Protein AF-A0A1A8XVI1-F1 (afdb_monomer)

Solvent-accessible surface area (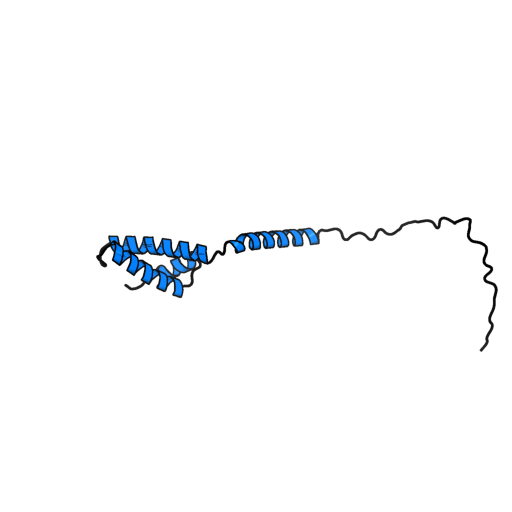backbone atoms only — not comparable to full-atom values): 7464 Å² total; per-residue (Å²): 131,83,79,60,89,62,48,56,60,53,17,55,74,46,76,41,54,55,74,57,39,53,53,46,46,56,51,17,50,50,55,21,37,73,72,57,74,45,86,86,44,74,66,27,53,55,43,20,54,55,44,32,57,51,51,44,51,52,51,35,53,66,68,53,46,80,69,54,54,63,50,54,52,50,50,54,49,52,55,51,46,56,62,52,56,76,66,53,76,70,82,69,75,74,74,80,79,71,81,67,83,75,78,67,96,78,72,78,88,75,77,92,78,80,90,83,89,83,90,132

Secondary structure (DSSP, 8-state):
-PPPTTHHHHHHHHT--HHHHHHHHHHHHHHHHHHHS-SSSHHHHHHHHHHHHHHHHHHHHHHS-TTHHHHHHHHHHHHHHHHHHTTS----------------TT--------------

Structure (mmCIF, N/CA/C/O backbone):
data_AF-A0A1A8XVI1-F1
#
_entry.id   AF-A0A1A8XVI1-F1
#
loop_
_atom_site.group_PDB
_atom_site.id
_atom_site.type_symbol
_atom_site.label_atom_id
_atom_site.label_alt_id
_atom_site.label_comp_id
_atom_site.label_asym_id
_atom_site.label_entity_id
_atom_site.label_seq_id
_atom_site.pdbx_PDB_ins_code
_atom_site.Cartn_x
_atom_site.Cartn_y
_atom_site.Cartn_z
_atom_site.occupancy
_atom_site.B_iso_or_equiv
_atom_site.auth_seq_id
_atom_site.auth_comp_id
_atom_site.auth_asym_id
_atom_site.auth_atom_id
_atom_site.pdbx_PDB_model_num
ATOM 1 N N . MET A 1 1 ? -16.695 -1.779 7.293 1.00 74.44 1 MET A N 1
ATOM 2 C CA . MET A 1 1 ? -16.577 -0.321 7.073 1.00 74.44 1 MET A CA 1
ATOM 3 C C . MET A 1 1 ? -16.538 -0.041 5.582 1.00 74.44 1 MET A C 1
ATOM 5 O O . MET A 1 1 ? -15.935 -0.831 4.864 1.00 74.44 1 MET A O 1
ATOM 9 N N . LYS A 1 2 ? -17.159 1.054 5.119 1.00 81.00 2 LYS A N 1
ATOM 10 C CA . LYS A 1 2 ? -16.968 1.522 3.736 1.00 81.00 2 LYS A CA 1
ATOM 11 C C . LYS A 1 2 ? -15.502 1.905 3.526 1.00 81.00 2 LYS A C 1
ATOM 13 O O . LYS A 1 2 ? -14.891 2.478 4.427 1.00 81.00 2 LYS A O 1
ATOM 18 N N . ALA A 1 3 ? -14.959 1.580 2.356 1.00 84.38 3 ALA A N 1
ATOM 19 C CA . ALA A 1 3 ? -13.631 2.032 1.974 1.00 84.38 3 ALA A CA 1
ATOM 20 C C . ALA A 1 3 ? -13.591 3.569 1.908 1.00 84.38 3 ALA A C 1
ATOM 22 O O . ALA A 1 3 ? -14.579 4.197 1.505 1.00 84.38 3 ALA A O 1
ATOM 23 N N . PRO A 1 4 ? -12.484 4.203 2.325 1.00 86.06 4 PRO A N 1
ATOM 24 C CA . PRO A 1 4 ? -12.365 5.645 2.248 1.00 86.06 4 PRO A CA 1
ATOM 25 C C . PRO A 1 4 ? -12.302 6.094 0.787 1.00 86.06 4 PRO A C 1
ATOM 27 O O . PRO A 1 4 ? -11.676 5.447 -0.045 1.00 86.06 4 PRO A O 1
ATOM 30 N N . LYS A 1 5 ? -12.870 7.265 0.481 1.00 89.44 5 LYS A N 1
ATOM 31 C CA . LYS A 1 5 ? -12.855 7.844 -0.877 1.00 89.44 5 LYS A CA 1
ATOM 32 C C . LYS A 1 5 ? -11.450 8.063 -1.456 1.00 89.44 5 LYS A C 1
ATOM 34 O O . LYS A 1 5 ? -11.310 8.183 -2.663 1.00 89.44 5 LYS A O 1
ATOM 39 N N . ILE A 1 6 ? -10.418 8.127 -0.612 1.00 89.75 6 ILE A N 1
ATOM 40 C CA . ILE A 1 6 ? -9.017 8.263 -1.040 1.00 89.75 6 ILE A CA 1
ATOM 41 C C . ILE A 1 6 ? -8.383 6.926 -1.463 1.00 89.75 6 ILE A C 1
ATOM 43 O O . ILE A 1 6 ? -7.286 6.917 -2.017 1.00 89.75 6 ILE A O 1
ATOM 47 N N . LEU A 1 7 ? -9.055 5.794 -1.223 1.00 91.44 7 LEU A N 1
ATOM 48 C CA . LEU A 1 7 ? -8.535 4.463 -1.532 1.00 91.44 7 LEU A CA 1
ATOM 49 C C . LEU A 1 7 ? -8.151 4.290 -3.014 1.00 91.44 7 LEU A C 1
ATOM 51 O O . LEU A 1 7 ? -7.036 3.827 -3.253 1.00 91.44 7 LEU A O 1
ATOM 55 N N . PRO A 1 8 ? -8.967 4.705 -4.006 1.00 89.88 8 PRO A N 1
ATOM 56 C CA . PRO A 1 8 ? -8.610 4.533 -5.416 1.00 89.88 8 PRO A CA 1
ATOM 57 C C . PRO A 1 8 ? -7.337 5.303 -5.788 1.00 89.88 8 PRO A C 1
ATOM 59 O O . PRO A 1 8 ? -6.479 4.802 -6.518 1.00 89.88 8 PRO A O 1
ATOM 62 N N . TRP A 1 9 ? -7.162 6.501 -5.220 1.00 90.69 9 TRP A N 1
ATOM 63 C CA . TRP A 1 9 ? -5.941 7.288 -5.389 1.00 90.69 9 TRP A CA 1
ATOM 64 C C . TRP A 1 9 ? -4.724 6.607 -4.745 1.00 90.69 9 TRP A C 1
ATOM 66 O O . TRP A 1 9 ? -3.655 6.559 -5.355 1.00 90.69 9 TRP A O 1
ATOM 76 N N . LEU A 1 10 ? -4.877 6.029 -3.546 1.00 88.44 10 LEU A N 1
ATOM 77 C CA . LEU A 1 10 ? -3.808 5.276 -2.876 1.00 88.44 10 LEU A CA 1
ATOM 78 C C . LEU A 1 10 ? -3.407 4.018 -3.658 1.00 88.44 10 LEU A C 1
ATOM 80 O O . LEU A 1 10 ? -2.213 3.775 -3.835 1.00 88.44 10 LEU A O 1
ATOM 84 N N . ALA A 1 11 ? -4.383 3.251 -4.147 1.00 89.31 11 ALA A N 1
ATOM 85 C CA . ALA A 1 11 ? -4.154 2.057 -4.960 1.00 89.31 11 ALA A CA 1
ATOM 86 C C . ALA A 1 11 ? -3.409 2.408 -6.257 1.00 89.31 11 ALA A C 1
ATOM 88 O O . ALA A 1 11 ? -2.355 1.837 -6.542 1.00 89.31 11 ALA A O 1
ATOM 89 N N . SER A 1 12 ? -3.877 3.443 -6.965 1.00 88.06 12 SER A N 1
ATOM 90 C CA . SER A 1 12 ? -3.237 3.938 -8.191 1.00 88.06 12 SER A CA 1
ATOM 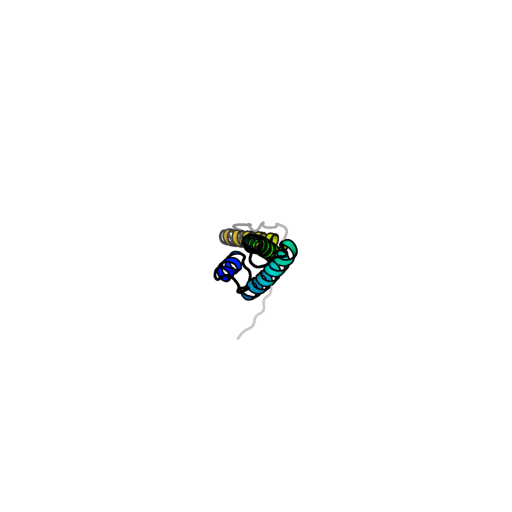91 C C . SER A 1 12 ? -1.794 4.382 -7.943 1.00 88.06 12 SER A C 1
ATOM 93 O O . SER A 1 12 ? -0.894 4.043 -8.709 1.00 88.06 12 SER A O 1
ATOM 95 N N . ARG A 1 13 ? -1.538 5.091 -6.835 1.00 85.94 13 ARG A N 1
ATOM 96 C CA . ARG A 1 13 ? -0.188 5.536 -6.455 1.00 85.94 13 ARG A CA 1
ATOM 97 C C . ARG A 1 13 ? 0.758 4.371 -6.146 1.00 85.94 13 ARG A C 1
ATOM 99 O O . ARG A 1 13 ? 1.961 4.495 -6.367 1.00 85.94 13 ARG A O 1
ATOM 106 N N . ALA A 1 14 ? 0.235 3.265 -5.625 1.00 86.00 14 ALA A N 1
ATOM 107 C CA . ALA A 1 14 ? 1.000 2.049 -5.360 1.00 86.00 14 ALA A CA 1
ATOM 108 C C . ALA A 1 14 ? 1.167 1.146 -6.598 1.00 86.00 14 ALA A C 1
ATOM 110 O O . ALA A 1 14 ? 1.926 0.181 -6.530 1.00 86.00 14 ALA A O 1
ATOM 111 N N . GLY A 1 15 ? 0.509 1.461 -7.720 1.00 87.19 15 GLY A N 1
ATOM 112 C CA . GLY A 1 15 ? 0.508 0.622 -8.922 1.00 87.19 15 GLY A CA 1
ATOM 113 C C . GLY A 1 15 ? -0.349 -0.639 -8.780 1.00 87.19 15 GLY A C 1
ATOM 114 O O . GLY A 1 15 ? -0.103 -1.626 -9.466 1.00 87.19 15 GLY A O 1
ATOM 115 N N . VAL A 1 16 ? -1.331 -0.618 -7.877 1.00 87.81 16 VAL A N 1
ATOM 116 C CA . VAL A 1 16 ? -2.236 -1.735 -7.581 1.00 87.81 16 VAL A CA 1
ATOM 117 C C . VAL A 1 16 ? -3.610 -1.431 -8.187 1.00 87.81 16 VAL A C 1
ATOM 119 O O . VAL A 1 16 ? -4.051 -0.281 -8.176 1.00 87.81 16 VAL A O 1
ATOM 122 N N . SER A 1 17 ? -4.300 -2.444 -8.723 1.00 89.75 17 SER A N 1
ATOM 123 C CA . SER A 1 17 ? -5.659 -2.258 -9.249 1.0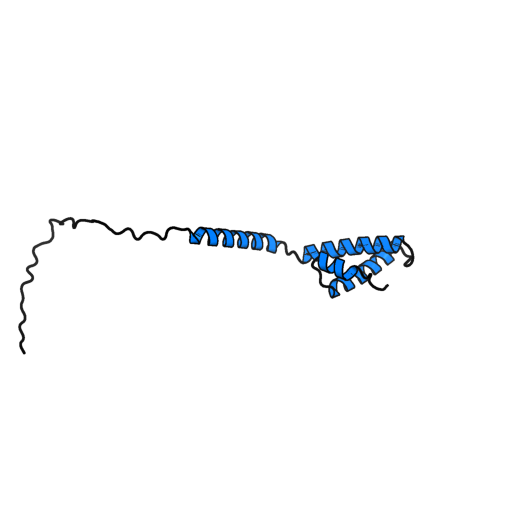0 89.75 17 SER A CA 1
ATOM 124 C C . SER A 1 17 ? -6.640 -1.860 -8.142 1.00 89.75 17 SER A C 1
ATOM 126 O O . SER A 1 17 ? -6.488 -2.254 -6.985 1.00 89.75 17 SER A O 1
ATOM 128 N N . GLU A 1 18 ? -7.685 -1.110 -8.494 1.00 88.62 18 GLU A N 1
ATOM 129 C CA . GLU A 1 18 ? -8.709 -0.672 -7.537 1.00 88.62 18 GLU A CA 1
ATOM 130 C C . GLU A 1 18 ? -9.378 -1.859 -6.825 1.00 88.62 18 GLU A C 1
ATOM 132 O O . GLU A 1 18 ? -9.445 -1.878 -5.596 1.00 88.62 18 GLU A O 1
ATOM 137 N N . SER A 1 19 ? -9.740 -2.909 -7.573 1.00 90.62 19 SER A N 1
ATOM 138 C CA . SER A 1 19 ? -10.319 -4.138 -7.014 1.00 90.62 19 SER A CA 1
ATOM 139 C C . SER A 1 19 ? -9.401 -4.819 -5.996 1.00 90.62 19 SER A C 1
ATOM 141 O O . SER A 1 19 ? -9.858 -5.315 -4.968 1.00 90.62 19 SER A O 1
ATOM 143 N N . ARG A 1 20 ? -8.086 -4.817 -6.240 1.00 91.44 20 ARG A N 1
ATOM 144 C CA . ARG A 1 20 ? -7.106 -5.372 -5.305 1.00 91.44 20 ARG A CA 1
ATOM 145 C C . ARG A 1 20 ? -6.929 -4.467 -4.087 1.00 91.44 20 ARG A C 1
ATOM 147 O O . ARG A 1 20 ? -6.812 -4.973 -2.974 1.00 91.44 20 ARG A O 1
ATOM 154 N N . GLY A 1 21 ? -6.979 -3.150 -4.278 1.00 91.88 21 GLY A N 1
ATOM 155 C CA . GLY A 1 21 ? -6.986 -2.169 -3.195 1.00 91.88 21 GLY A CA 1
ATOM 156 C C . GLY A 1 21 ? -8.145 -2.373 -2.215 1.00 91.88 21 GLY A C 1
ATOM 157 O O . GLY A 1 21 ? -7.936 -2.293 -1.006 1.00 91.88 21 GLY A O 1
ATOM 158 N N . GLU A 1 22 ? -9.344 -2.697 -2.706 1.00 92.44 22 GLU A N 1
ATOM 159 C CA . GLU A 1 22 ? -10.506 -3.003 -1.854 1.00 92.44 22 GLU A CA 1
ATOM 160 C C . GLU A 1 22 ? -10.316 -4.277 -1.020 1.00 92.44 22 GLU A C 1
ATOM 162 O O . GLU A 1 22 ? -10.674 -4.313 0.160 1.00 92.44 22 GLU A O 1
ATOM 167 N N . VAL A 1 23 ? -9.699 -5.311 -1.597 1.00 93.69 23 VAL A N 1
ATOM 168 C CA . VAL A 1 23 ? -9.363 -6.543 -0.866 1.00 93.69 23 VAL A CA 1
ATOM 169 C C . VAL A 1 23 ? -8.357 -6.248 0.249 1.00 93.69 23 VAL A C 1
ATOM 171 O O . VAL A 1 23 ? -8.569 -6.648 1.395 1.00 93.69 23 VAL A O 1
ATOM 174 N N . LEU A 1 24 ? -7.302 -5.486 -0.056 1.00 93.88 24 LEU A N 1
ATOM 175 C CA . LEU A 1 24 ? -6.298 -5.077 0.932 1.00 93.88 24 LEU A CA 1
ATOM 176 C C . LEU A 1 24 ? -6.894 -4.174 2.020 1.00 93.88 24 LEU A C 1
ATOM 178 O O . LEU A 1 24 ? -6.467 -4.229 3.173 1.00 93.88 24 LEU A O 1
ATOM 182 N N . TRP A 1 25 ? -7.906 -3.370 1.686 1.00 93.69 25 TRP A N 1
ATOM 183 C CA . TRP A 1 25 ? -8.661 -2.590 2.662 1.00 93.69 25 TRP A CA 1
ATOM 184 C C . TRP A 1 25 ? -9.406 -3.479 3.657 1.00 93.69 25 TRP A C 1
ATOM 186 O O . TRP A 1 25 ? -9.294 -3.276 4.868 1.00 93.69 25 TRP A O 1
ATOM 196 N N . ALA A 1 26 ? -10.132 -4.486 3.168 1.00 93.19 26 ALA A N 1
ATOM 197 C CA . ALA A 1 26 ? -10.830 -5.432 4.032 1.00 93.19 26 ALA A CA 1
ATOM 198 C C . ALA A 1 26 ? -9.852 -6.173 4.961 1.00 93.19 26 ALA A C 1
ATOM 200 O O . ALA A 1 26 ? -10.114 -6.305 6.159 1.00 93.19 26 ALA A O 1
ATOM 201 N N . GLU A 1 27 ? -8.698 -6.584 4.435 1.00 94.50 27 GLU A N 1
ATOM 202 C CA . GLU A 1 27 ? -7.638 -7.234 5.207 1.00 94.50 27 GLU A CA 1
ATOM 203 C C . GLU A 1 27 ? -7.035 -6.301 6.269 1.00 94.50 27 GLU A C 1
ATOM 205 O O . GLU A 1 27 ? -6.872 -6.695 7.428 1.00 94.50 27 GLU A O 1
ATOM 210 N N . ALA A 1 28 ? -6.764 -5.041 5.918 1.00 94.06 28 ALA A N 1
ATOM 211 C CA . ALA A 1 28 ? -6.283 -4.038 6.862 1.00 94.06 28 ALA A CA 1
ATOM 212 C C . ALA A 1 28 ? -7.284 -3.812 8.005 1.00 94.06 28 ALA A C 1
ATOM 214 O O . ALA A 1 28 ? -6.886 -3.790 9.171 1.00 94.06 28 ALA A O 1
ATOM 215 N N . CYS A 1 29 ? -8.581 -3.716 7.692 1.00 91.62 29 CYS A N 1
ATOM 216 C CA . CYS A 1 29 ? -9.643 -3.586 8.688 1.00 91.62 29 CYS A CA 1
ATOM 217 C C . CYS A 1 29 ? -9.720 -4.791 9.634 1.00 91.62 29 CYS A C 1
ATOM 219 O O . CYS A 1 29 ? -9.982 -4.606 10.826 1.00 91.62 29 CYS A O 1
ATOM 221 N N . GLN A 1 30 ? -9.521 -6.011 9.124 1.00 92.12 30 GLN A N 1
ATOM 222 C CA . GLN A 1 30 ? -9.502 -7.225 9.942 1.00 92.12 30 GLN A CA 1
ATOM 223 C C . GLN A 1 30 ? -8.286 -7.252 10.868 1.00 92.12 30 GLN A C 1
ATOM 225 O O . GLN A 1 30 ? -8.449 -7.431 12.072 1.00 92.12 30 GLN A O 1
ATOM 230 N N . ARG A 1 31 ? -7.086 -6.987 10.341 1.00 93.62 31 ARG A N 1
ATOM 231 C CA . ARG A 1 31 ? -5.850 -6.948 11.139 1.00 93.62 31 ARG A CA 1
ATOM 232 C C . ARG A 1 31 ? -5.892 -5.866 12.213 1.00 93.62 31 ARG A C 1
ATOM 234 O O . ARG A 1 31 ? -5.522 -6.123 13.353 1.00 93.62 31 ARG A O 1
ATOM 241 N N . ALA A 1 32 ? -6.383 -4.675 11.876 1.00 91.56 32 ALA A N 1
ATOM 242 C CA . ALA A 1 32 ? -6.576 -3.610 12.853 1.00 91.56 32 ALA A CA 1
ATOM 243 C C . ALA A 1 32 ? -7.576 -4.019 13.943 1.00 91.56 32 ALA A C 1
ATOM 245 O O . ALA A 1 32 ? -7.348 -3.733 15.113 1.00 91.56 32 ALA A O 1
ATOM 246 N N . ALA A 1 33 ? -8.646 -4.739 13.586 1.00 90.50 33 ALA A N 1
ATOM 247 C CA . ALA A 1 33 ? -9.633 -5.199 14.560 1.00 90.50 33 ALA A CA 1
ATOM 248 C C . ALA A 1 33 ? -9.034 -6.234 15.521 1.00 90.50 33 ALA A C 1
ATOM 250 O O . ALA A 1 33 ? -9.324 -6.188 16.711 1.00 90.50 33 ALA A O 1
ATOM 251 N N . SER A 1 34 ? -8.161 -7.117 15.029 1.00 89.44 34 SER A N 1
ATOM 252 C CA . SER A 1 34 ? -7.425 -8.067 15.870 1.00 89.44 34 SER A CA 1
ATOM 253 C C . SER A 1 34 ? -6.450 -7.389 16.836 1.00 89.44 34 SER A C 1
ATOM 255 O O . SER A 1 34 ? -6.192 -7.933 17.902 1.00 89.44 34 SER A O 1
ATOM 257 N N . ILE A 1 35 ? -5.907 -6.219 16.479 1.00 87.75 35 ILE A N 1
ATOM 258 C CA . ILE A 1 35 ? -4.953 -5.477 17.317 1.00 87.75 35 ILE A CA 1
ATOM 259 C C . ILE A 1 35 ? -5.676 -4.599 18.343 1.00 87.75 35 ILE A C 1
ATOM 261 O O . ILE A 1 35 ? -5.284 -4.560 19.503 1.00 87.75 35 ILE A O 1
ATOM 265 N N . THR A 1 36 ? -6.700 -3.858 17.917 1.00 85.75 36 THR A N 1
ATOM 266 C CA . THR A 1 36 ? -7.370 -2.865 18.767 1.00 85.75 36 THR A CA 1
ATOM 267 C C . THR A 1 36 ? -8.496 -3.467 19.609 1.00 85.75 36 THR A C 1
ATOM 269 O O . THR A 1 36 ? -8.823 -2.909 20.648 1.00 85.75 36 THR A O 1
ATOM 272 N N . GLY A 1 37 ? -9.126 -4.566 19.178 1.00 78.50 37 GLY A N 1
ATOM 273 C CA . GLY A 1 37 ? -10.307 -5.151 19.836 1.00 78.50 37 GLY A CA 1
ATOM 274 C C . GLY A 1 37 ? -11.594 -4.321 19.692 1.00 78.50 37 GLY A C 1
ATOM 275 O O . GLY A 1 37 ? -12.689 -4.874 19.722 1.00 78.50 37 GLY A O 1
ATOM 276 N N . GLU A 1 38 ? -11.470 -3.017 19.447 1.00 77.38 38 GLU A N 1
ATOM 277 C CA . GLU A 1 38 ? -12.563 -2.056 19.303 1.00 77.38 38 GLU A CA 1
ATOM 278 C C . GLU A 1 38 ? -12.524 -1.394 17.913 1.00 77.38 38 GLU A C 1
ATOM 280 O O . GLU A 1 38 ? -11.454 -1.057 17.403 1.00 77.38 38 GLU A O 1
ATOM 285 N N . ARG A 1 39 ? -13.684 -1.255 17.252 1.00 72.25 39 ARG A N 1
ATOM 286 C CA . ARG A 1 39 ? -13.783 -0.856 15.828 1.00 72.25 39 ARG A CA 1
ATOM 287 C C . ARG A 1 39 ? -14.167 0.607 15.580 1.00 72.25 39 ARG A C 1
ATOM 289 O O . ARG A 1 39 ? -14.093 1.040 14.434 1.00 72.25 39 ARG A O 1
ATOM 296 N N . ASP A 1 40 ? -14.536 1.359 16.614 1.00 75.50 40 ASP A N 1
ATOM 297 C CA . ASP A 1 40 ? -15.044 2.740 16.487 1.00 75.50 40 ASP A CA 1
ATOM 298 C C . ASP A 1 40 ? -14.101 3.813 17.055 1.00 75.50 40 ASP A C 1
ATOM 300 O O . ASP A 1 40 ? -14.428 4.997 17.116 1.00 75.50 40 ASP A O 1
ATOM 304 N N . THR A 1 41 ? -12.886 3.424 17.434 1.00 83.56 41 THR A N 1
ATOM 305 C CA . THR A 1 41 ? -11.923 4.330 18.068 1.00 83.56 41 THR A CA 1
ATOM 306 C C . THR A 1 41 ? -11.009 4.974 17.019 1.00 83.56 41 THR A C 1
ATOM 308 O O . THR A 1 41 ? -10.608 4.344 16.039 1.00 83.56 41 THR A O 1
ATOM 311 N N . SER A 1 42 ? -10.588 6.224 1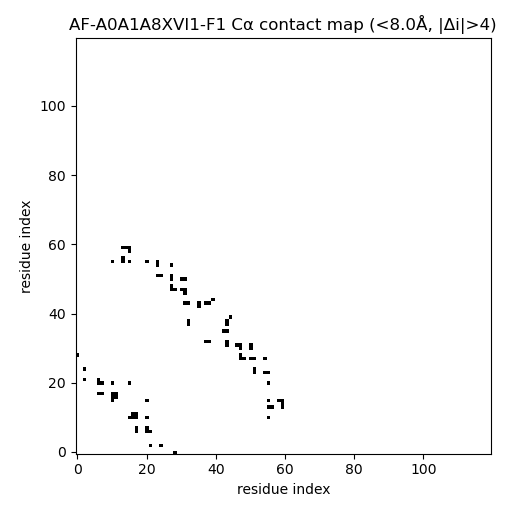7.233 1.00 85.75 42 SER A N 1
ATOM 312 C CA . SER A 1 42 ? -9.601 6.901 16.367 1.00 85.75 42 SER A CA 1
ATOM 313 C C . SER A 1 42 ? -8.302 6.093 16.206 1.00 85.75 42 SER A C 1
ATOM 315 O O . SER A 1 42 ? -7.685 6.087 15.138 1.00 85.75 42 SER A O 1
ATOM 317 N N . PHE A 1 43 ? -7.929 5.340 17.243 1.00 87.00 43 PHE A N 1
ATOM 318 C CA . PHE A 1 43 ? -6.796 4.419 17.239 1.00 87.00 43 PHE A CA 1
ATOM 319 C C . PHE A 1 43 ? -6.957 3.263 16.238 1.00 87.00 43 PHE A C 1
ATOM 321 O O . PHE A 1 43 ? -5.996 2.906 15.549 1.00 87.00 43 PHE A O 1
ATOM 328 N N . TYR A 1 44 ? -8.170 2.718 16.099 1.00 90.00 44 TYR A N 1
ATOM 329 C CA . TYR A 1 44 ? -8.483 1.695 15.099 1.00 90.00 44 TYR A CA 1
ATOM 330 C C . TYR A 1 44 ? -8.298 2.245 13.683 1.00 90.00 44 TYR A C 1
ATOM 332 O O . TYR A 1 44 ? -7.686 1.595 12.829 1.00 90.00 44 TYR A O 1
ATOM 340 N N . TRP A 1 45 ? -8.762 3.474 13.440 1.00 88.38 45 TRP A N 1
ATOM 341 C CA . TRP A 1 45 ? -8.609 4.131 12.144 1.00 88.38 45 TRP A CA 1
ATOM 342 C C . TRP A 1 45 ? -7.136 4.355 11.781 1.00 88.38 45 TRP A C 1
ATOM 344 O O . TRP A 1 45 ? -6.701 3.968 10.693 1.00 88.38 45 TRP A O 1
ATOM 354 N N . GLY A 1 46 ? -6.345 4.900 12.712 1.00 90.50 46 GLY A N 1
ATOM 355 C CA . GLY A 1 46 ? -4.907 5.099 12.513 1.00 90.50 46 GLY A CA 1
ATOM 356 C C . GLY A 1 46 ? -4.159 3.783 12.269 1.00 90.50 46 GLY A C 1
ATOM 357 O O . GLY A 1 46 ? -3.320 3.698 11.369 1.00 90.50 46 GLY A O 1
ATOM 358 N N . SER A 1 47 ? -4.514 2.728 13.007 1.00 92.56 47 SER A N 1
ATOM 359 C CA . SER A 1 47 ? -3.936 1.390 12.831 1.00 92.56 47 SER A CA 1
ATOM 360 C C . SER A 1 47 ? -4.287 0.793 11.467 1.00 92.56 47 SER A C 1
ATOM 362 O O . SER A 1 47 ? -3.406 0.302 10.762 1.00 92.56 47 SER A O 1
ATOM 364 N N . THR A 1 48 ? -5.549 0.911 11.047 1.00 93.25 48 THR A N 1
ATOM 365 C CA . THR A 1 48 ? -6.025 0.448 9.735 1.00 93.25 48 THR A CA 1
ATOM 366 C C . THR A 1 48 ? -5.272 1.136 8.598 1.00 93.25 48 THR A C 1
ATOM 368 O O . THR A 1 48 ? -4.771 0.463 7.698 1.00 93.25 48 THR A O 1
ATOM 371 N N . GLN A 1 49 ? -5.121 2.465 8.651 1.00 91.12 49 GLN A N 1
ATOM 372 C CA . GLN A 1 49 ? -4.374 3.216 7.638 1.00 91.12 49 GLN A CA 1
ATOM 373 C C . GLN A 1 49 ? -2.906 2.783 7.563 1.00 91.12 49 GLN A C 1
ATOM 375 O O . GLN A 1 49 ? -2.369 2.598 6.470 1.00 91.12 49 GLN A O 1
ATOM 380 N N . ARG A 1 50 ? -2.257 2.576 8.713 1.00 93.00 50 ARG A N 1
ATOM 381 C CA . ARG A 1 50 ? -0.853 2.151 8.763 1.00 93.00 50 ARG A CA 1
ATOM 382 C C . ARG A 1 50 ? -0.658 0.748 8.187 1.00 93.00 50 ARG A C 1
ATOM 384 O O . ARG A 1 50 ? 0.285 0.525 7.431 1.00 93.00 50 ARG A O 1
ATOM 391 N N . ILE A 1 51 ?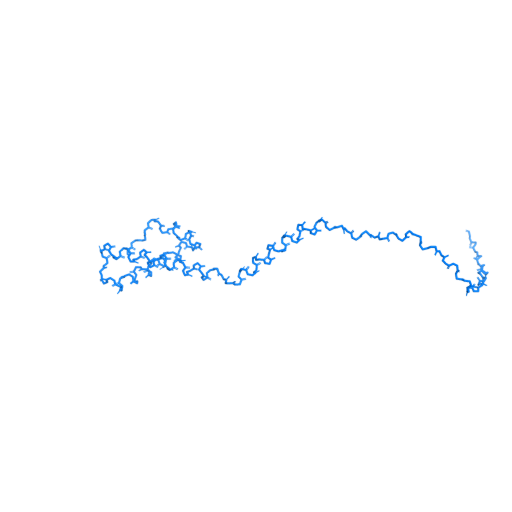 -1.567 -0.176 8.494 1.00 94.31 51 ILE A N 1
ATOM 392 C CA . ILE A 1 51 ? -1.549 -1.539 7.946 1.00 94.31 51 ILE A CA 1
ATOM 393 C C . ILE A 1 51 ? -1.807 -1.521 6.437 1.00 94.31 51 ILE A C 1
ATOM 395 O O . ILE A 1 51 ? -1.109 -2.217 5.703 1.00 94.31 51 ILE A O 1
ATOM 399 N N . LEU A 1 52 ? -2.747 -0.698 5.963 1.00 94.12 52 LEU A N 1
ATOM 400 C CA . LEU A 1 52 ? -3.047 -0.558 4.537 1.00 94.12 52 LEU A CA 1
ATOM 401 C C . LEU A 1 52 ? -1.824 -0.094 3.736 1.00 94.12 52 LEU A C 1
ATOM 403 O O . LEU A 1 52 ? -1.509 -0.683 2.706 1.00 94.12 52 LEU A O 1
ATOM 407 N N . VAL A 1 53 ? -1.124 0.948 4.199 1.00 91.81 53 VAL A N 1
ATOM 408 C CA . VAL A 1 53 ? 0.080 1.452 3.516 1.00 91.81 53 VAL A CA 1
ATOM 409 C C . VAL A 1 53 ? 1.164 0.375 3.456 1.00 91.81 53 VAL A C 1
ATOM 411 O O . VAL A 1 53 ? 1.814 0.223 2.424 1.00 91.81 53 VAL A O 1
ATOM 414 N N . ASN A 1 54 ? 1.324 -0.407 4.527 1.00 93.81 54 ASN A N 1
ATOM 415 C CA . ASN A 1 54 ? 2.285 -1.505 4.554 1.00 93.81 54 ASN A CA 1
ATOM 416 C C . ASN A 1 54 ? 1.912 -2.630 3.573 1.00 93.81 54 ASN A C 1
ATOM 418 O O . ASN A 1 54 ? 2.769 -3.125 2.850 1.00 93.81 54 ASN A O 1
ATOM 422 N N . LEU A 1 55 ? 0.628 -2.995 3.504 1.00 94.19 55 LEU A N 1
ATOM 423 C CA . LEU A 1 55 ? 0.112 -3.982 2.551 1.00 94.19 55 LEU A CA 1
ATOM 424 C C . LEU A 1 55 ? 0.300 -3.540 1.094 1.00 94.19 55 LEU A C 1
ATOM 426 O O . LEU A 1 55 ? 0.744 -4.327 0.266 1.00 94.19 55 LEU A O 1
ATOM 430 N N . LEU A 1 56 ? 0.017 -2.273 0.782 1.00 92.25 56 LEU A N 1
ATOM 431 C CA . LEU A 1 56 ? 0.240 -1.716 -0.555 1.00 92.25 56 LEU A CA 1
ATOM 432 C C . LEU A 1 56 ? 1.727 -1.699 -0.932 1.00 92.25 56 LEU A C 1
ATOM 434 O O . LEU A 1 56 ? 2.069 -1.926 -2.091 1.00 92.25 56 LEU A O 1
ATOM 438 N N . ALA A 1 57 ? 2.615 -1.438 0.031 1.00 88.75 57 ALA A N 1
ATOM 439 C CA . ALA A 1 57 ? 4.053 -1.509 -0.195 1.00 88.75 57 ALA A CA 1
ATOM 440 C C . ALA A 1 57 ? 4.510 -2.947 -0.490 1.00 88.75 57 ALA A C 1
ATOM 442 O O . ALA A 1 57 ? 5.257 -3.148 -1.445 1.00 88.75 57 ALA A O 1
ATOM 443 N N . ASP A 1 58 ? 4.036 -3.937 0.272 1.00 90.31 58 ASP A N 1
ATOM 444 C CA . ASP A 1 58 ? 4.335 -5.357 0.031 1.00 90.31 58 ASP A CA 1
ATOM 445 C C . ASP A 1 58 ? 3.837 -5.808 -1.350 1.00 90.31 58 ASP A C 1
ATOM 447 O O . ASP A 1 58 ? 4.583 -6.404 -2.125 1.00 90.31 58 ASP A O 1
ATOM 451 N N . GLU A 1 59 ? 2.608 -5.436 -1.715 1.00 88.06 59 GLU A N 1
ATOM 452 C CA . GLU A 1 59 ? 2.024 -5.771 -3.017 1.00 88.06 59 GLU A CA 1
ATOM 453 C C . GLU A 1 59 ? 2.813 -5.139 -4.177 1.00 88.06 59 GLU A C 1
ATOM 455 O O . GLU A 1 59 ? 3.048 -5.774 -5.212 1.00 88.06 59 GLU A O 1
ATOM 460 N N . ARG A 1 60 ? 3.300 -3.906 -3.994 1.00 82.19 60 ARG A N 1
ATOM 461 C CA . ARG A 1 60 ? 4.183 -3.248 -4.963 1.00 82.19 60 ARG A CA 1
ATOM 462 C C . ARG A 1 60 ? 5.490 -4.017 -5.140 1.00 82.19 60 ARG A C 1
ATOM 464 O O . ARG A 1 60 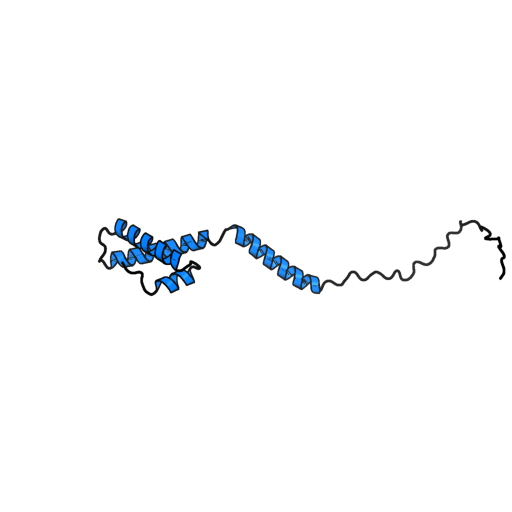? 5.945 -4.170 -6.272 1.00 82.19 60 ARG A O 1
ATOM 471 N N . TRP A 1 61 ? 6.087 -4.514 -4.057 1.00 80.69 61 TRP A N 1
ATOM 472 C CA . TRP A 1 61 ? 7.300 -5.332 -4.135 1.00 80.69 61 TRP A CA 1
ATOM 473 C C . TRP A 1 61 ? 7.059 -6.676 -4.820 1.00 80.69 61 TRP A C 1
ATOM 475 O O . TRP A 1 61 ? 7.896 -7.103 -5.608 1.00 80.69 61 TRP A O 1
ATOM 485 N N . ARG A 1 62 ? 5.902 -7.310 -4.601 1.00 79.75 62 ARG A N 1
ATOM 486 C CA . ARG A 1 62 ? 5.520 -8.542 -5.316 1.00 79.75 62 ARG A CA 1
ATOM 487 C C . ARG A 1 62 ? 5.347 -8.315 -6.815 1.00 79.75 62 ARG A C 1
ATOM 489 O O . ARG A 1 62 ? 5.727 -9.164 -7.614 1.00 79.75 62 ARG A O 1
ATOM 496 N N . THR A 1 63 ? 4.784 -7.168 -7.187 1.00 73.38 63 THR A N 1
ATOM 497 C CA . THR A 1 63 ? 4.538 -6.806 -8.591 1.00 73.38 63 THR A CA 1
ATOM 498 C C . THR A 1 63 ? 5.833 -6.400 -9.302 1.00 73.38 63 THR A C 1
ATOM 500 O O . THR A 1 63 ? 6.053 -6.768 -10.456 1.00 73.38 63 THR A O 1
ATOM 503 N N . CYS A 1 64 ? 6.734 -5.694 -8.611 1.00 66.50 64 CYS A N 1
ATOM 504 C CA . CYS A 1 64 ? 8.099 -5.446 -9.073 1.00 66.50 64 CYS A CA 1
ATOM 505 C C . CYS A 1 64 ? 8.940 -6.721 -8.945 1.00 66.50 64 CYS A C 1
ATOM 507 O O . CYS A 1 64 ? 9.761 -6.860 -8.040 1.00 66.50 64 CYS A O 1
ATOM 509 N N . HIS A 1 65 ? 8.750 -7.654 -9.878 1.00 67.44 65 HIS A N 1
ATOM 510 C CA . HIS A 1 65 ? 9.539 -8.876 -9.935 1.00 67.44 65 HIS A CA 1
ATOM 511 C C . HIS A 1 65 ? 11.044 -8.525 -9.948 1.00 67.44 65 HIS A C 1
ATOM 513 O O . HIS A 1 65 ? 11.468 -7.751 -10.809 1.00 67.44 65 HIS A O 1
ATOM 519 N N . PRO A 1 66 ? 11.884 -9.076 -9.052 1.00 65.19 66 PRO A N 1
ATOM 520 C CA . PRO A 1 66 ? 13.303 -8.707 -8.941 1.00 65.19 66 PRO A CA 1
ATOM 521 C C . PRO A 1 66 ? 14.093 -8.871 -10.248 1.00 65.19 66 PRO A C 1
ATOM 523 O O . PRO A 1 66 ? 15.048 -8.143 -10.508 1.00 65.19 66 PRO A O 1
ATOM 526 N N . LEU A 1 67 ? 13.658 -9.794 -11.113 1.00 66.06 67 LEU A N 1
ATOM 527 C CA . LEU A 1 67 ? 14.257 -10.037 -12.430 1.00 66.06 67 LEU A CA 1
ATOM 528 C C . LEU A 1 67 ? 13.853 -8.999 -13.493 1.00 66.06 67 LEU A C 1
ATOM 530 O O . LEU A 1 67 ? 14.483 -8.935 -14.548 1.00 66.06 67 LEU A O 1
ATOM 534 N N . ALA A 1 68 ? 12.852 -8.156 -13.225 1.00 71.50 68 ALA A N 1
ATOM 535 C CA . ALA A 1 68 ? 12.499 -7.052 -14.112 1.00 71.50 68 ALA A CA 1
ATOM 536 C C . ALA A 1 68 ? 13.615 -5.999 -14.158 1.00 71.50 68 ALA A C 1
ATOM 538 O O . ALA A 1 68 ? 13.818 -5.374 -15.192 1.00 71.50 68 ALA A O 1
ATOM 539 N N . TRP A 1 69 ? 14.384 -5.829 -13.077 1.00 73.62 69 TRP A N 1
ATOM 540 C CA . TRP A 1 69 ? 15.457 -4.836 -13.020 1.00 73.62 69 TRP A CA 1
ATOM 541 C C . TRP A 1 69 ? 16.644 -5.167 -13.947 1.00 73.62 69 TRP A C 1
ATOM 543 O O . TRP A 1 69 ? 16.998 -4.309 -14.760 1.00 73.62 69 TRP A O 1
ATOM 553 N N . PRO A 1 70 ? 17.222 -6.391 -13.930 1.00 80.69 70 PRO A N 1
ATOM 554 C CA . PRO A 1 70 ? 18.193 -6.811 -14.943 1.00 80.69 70 PRO A CA 1
ATOM 555 C C . PRO A 1 70 ? 17.675 -6.654 -16.376 1.00 80.69 70 PRO A C 1
ATOM 557 O O . PRO A 1 70 ? 18.403 -6.170 -17.240 1.00 80.69 70 PRO A O 1
ATOM 560 N N . TRP A 1 71 ? 16.409 -7.004 -16.627 1.00 82.06 71 TRP A N 1
ATOM 561 C CA . TRP A 1 71 ? 15.802 -6.889 -17.953 1.00 82.06 71 TRP A CA 1
ATOM 562 C C . TRP A 1 71 ? 15.649 -5.431 -18.414 1.00 82.06 71 TRP A C 1
ATOM 564 O O . TRP A 1 71 ? 16.026 -5.097 -19.534 1.00 82.06 71 TRP A O 1
ATOM 574 N N . LEU A 1 72 ? 15.182 -4.534 -17.542 1.00 79.38 72 LEU A N 1
ATOM 575 C CA . LEU A 1 72 ? 15.065 -3.097 -17.823 1.00 79.38 72 LEU A CA 1
ATOM 576 C C . LEU A 1 72 ? 16.435 -2.439 -18.068 1.00 79.38 72 LEU A C 1
ATOM 578 O O . LEU A 1 72 ? 16.563 -1.571 -18.935 1.00 79.38 72 LEU A O 1
ATOM 582 N N . LEU A 1 73 ? 17.477 -2.860 -17.341 1.00 83.06 73 LEU A N 1
ATOM 583 C CA . LEU A 1 73 ? 18.854 -2.426 -17.602 1.00 83.06 73 LEU A CA 1
ATOM 584 C C . LEU A 1 73 ? 19.349 -2.917 -18.968 1.00 83.06 73 LEU A C 1
ATOM 586 O O . LEU A 1 73 ? 19.920 -2.131 -19.727 1.00 83.06 73 LEU A O 1
ATOM 590 N N . MET A 1 74 ? 19.083 -4.182 -19.305 1.00 87.44 74 MET A N 1
ATOM 591 C CA . MET A 1 74 ? 19.419 -4.772 -20.604 1.00 87.44 74 MET A CA 1
ATOM 592 C C . MET A 1 74 ? 18.739 -4.010 -21.754 1.00 87.44 74 MET A C 1
ATOM 594 O O . MET A 1 74 ? 19.394 -3.655 -22.733 1.00 87.44 74 MET A O 1
ATOM 598 N N . GLN A 1 75 ? 17.448 -3.687 -21.612 1.00 84.81 75 GLN A N 1
ATOM 599 C CA . GLN A 1 75 ? 16.679 -2.912 -22.592 1.00 84.81 75 GLN A CA 1
ATOM 600 C C . GLN A 1 75 ? 17.274 -1.516 -22.817 1.00 84.81 75 GLN A C 1
ATOM 602 O O . GLN A 1 75 ? 17.510 -1.128 -23.961 1.00 84.81 75 GLN A O 1
ATOM 607 N N . ARG A 1 76 ? 17.613 -0.785 -21.745 1.00 82.62 76 ARG A N 1
ATOM 608 C CA . ARG A 1 76 ? 18.288 0.524 -21.862 1.00 82.62 76 ARG A CA 1
ATOM 609 C C . ARG A 1 76 ? 19.649 0.418 -22.545 1.00 82.62 76 ARG A C 1
ATOM 611 O O . ARG A 1 76 ? 20.009 1.304 -23.322 1.00 82.62 76 ARG A O 1
ATOM 618 N N . GLY A 1 77 ? 20.396 -0.652 -22.273 1.00 86.50 77 GLY A N 1
ATOM 619 C CA . GLY A 1 77 ? 21.651 -0.956 -22.958 1.00 86.50 77 GLY A CA 1
ATOM 620 C C . GLY A 1 77 ? 21.450 -1.161 -24.460 1.00 86.50 77 GLY A C 1
ATOM 621 O O . GLY A 1 77 ? 22.158 -0.555 -25.262 1.00 86.50 77 GLY A O 1
ATOM 622 N N . LEU A 1 78 ? 20.435 -1.934 -24.852 1.00 85.81 78 LEU A N 1
ATOM 623 C CA . LEU A 1 78 ? 20.100 -2.198 -26.254 1.00 85.81 78 LEU A CA 1
ATOM 624 C C . LEU A 1 78 ? 19.623 -0.935 -26.997 1.00 85.81 78 LEU A C 1
ATOM 626 O O . LEU A 1 78 ? 19.994 -0.702 -28.147 1.00 85.81 78 LEU A O 1
ATOM 630 N N . GLU A 1 79 ? 18.850 -0.067 -26.345 1.00 83.00 79 GLU A N 1
ATOM 631 C CA . GLU A 1 79 ? 18.432 1.231 -26.895 1.00 83.00 79 GLU A CA 1
ATOM 632 C C . GLU A 1 79 ? 19.596 2.223 -27.049 1.00 83.00 79 GLU A C 1
ATOM 634 O O . GLU A 1 79 ? 19.635 3.025 -27.988 1.00 83.00 79 GLU A O 1
ATOM 639 N N . ALA A 1 80 ? 20.551 2.210 -26.118 1.00 81.12 80 ALA A N 1
ATOM 640 C CA . ALA A 1 80 ? 21.773 3.000 -26.229 1.00 81.12 80 ALA A CA 1
ATOM 641 C C . ALA A 1 80 ? 22.666 2.468 -27.359 1.00 81.12 80 ALA A C 1
ATOM 643 O O . ALA A 1 80 ? 23.132 3.242 -28.197 1.00 81.12 80 ALA A O 1
ATOM 644 N N . PHE A 1 81 ? 22.831 1.147 -27.431 1.00 79.94 81 PHE A N 1
ATOM 645 C CA . PHE A 1 81 ? 23.595 0.480 -28.475 1.00 79.94 81 PHE A CA 1
ATOM 646 C C . PHE A 1 81 ? 22.990 0.713 -29.860 1.00 79.94 81 PHE A C 1
ATOM 648 O O . PHE A 1 81 ? 23.713 1.086 -30.773 1.00 79.94 81 PHE A O 1
ATOM 655 N N . SER A 1 82 ? 21.669 0.600 -30.029 1.00 79.88 82 SER A N 1
ATOM 656 C CA . SER A 1 82 ? 21.014 0.842 -31.323 1.00 79.88 82 SER A CA 1
ATOM 657 C C . SER A 1 82 ? 21.140 2.296 -31.798 1.00 79.88 82 SER A C 1
ATOM 659 O O . SER A 1 82 ? 21.300 2.548 -32.994 1.00 79.88 82 SER A O 1
ATOM 661 N N . ARG A 1 83 ? 21.133 3.271 -30.875 1.00 77.44 83 ARG A N 1
ATOM 662 C CA . ARG A 1 83 ? 21.453 4.674 -31.188 1.00 77.44 83 ARG A CA 1
ATOM 663 C C . ARG A 1 83 ? 22.906 4.849 -31.625 1.00 77.44 83 ARG A C 1
ATOM 665 O O . ARG A 1 83 ? 23.150 5.583 -32.578 1.00 77.44 83 ARG A O 1
ATOM 672 N N . GLY A 1 84 ? 23.845 4.174 -30.965 1.00 79.44 84 GLY A N 1
ATOM 673 C CA . GLY A 1 84 ? 25.265 4.193 -31.327 1.00 79.44 84 GLY A CA 1
ATOM 674 C C . GLY A 1 84 ? 25.562 3.477 -32.648 1.00 79.44 84 GLY A C 1
ATOM 675 O O . GLY A 1 84 ? 26.324 3.985 -33.465 1.00 79.44 84 GLY A O 1
ATOM 676 N N . ALA A 1 85 ? 24.899 2.350 -32.905 1.00 76.50 85 ALA A N 1
ATOM 677 C CA . ALA A 1 85 ? 25.077 1.526 -34.097 1.00 76.50 85 ALA A CA 1
ATOM 678 C C . ALA A 1 85 ? 24.642 2.243 -35.384 1.00 76.50 85 ALA A C 1
ATOM 680 O O . ALA A 1 85 ? 25.253 2.041 -36.427 1.00 76.50 85 ALA A O 1
ATOM 681 N N . ARG A 1 86 ? 23.667 3.164 -35.316 1.00 68.25 86 ARG A N 1
ATOM 682 C CA . ARG A 1 86 ? 23.324 4.046 -36.452 1.00 68.25 86 ARG A CA 1
ATOM 683 C C . ARG A 1 86 ? 24.463 4.973 -36.882 1.00 68.25 86 ARG A C 1
ATOM 685 O O . ARG A 1 86 ? 24.411 5.524 -37.975 1.00 68.25 86 ARG A O 1
ATOM 692 N N . ARG A 1 87 ? 25.465 5.168 -36.024 1.00 72.12 87 ARG A N 1
ATOM 693 C CA . ARG A 1 87 ? 26.651 5.984 -36.292 1.00 72.12 87 ARG A CA 1
ATOM 694 C C . ARG A 1 87 ? 27.890 5.137 -36.575 1.00 72.12 87 ARG A C 1
ATOM 696 O O . ARG A 1 87 ? 28.977 5.696 -36.702 1.00 72.12 87 ARG A O 1
ATOM 703 N N . TRP A 1 88 ? 27.743 3.812 -36.658 1.00 71.88 88 TRP A N 1
ATOM 704 C CA . TRP A 1 88 ? 28.847 2.952 -37.050 1.00 71.88 88 TRP A CA 1
ATOM 705 C C . TRP A 1 88 ? 29.171 3.243 -38.518 1.00 71.88 88 TRP A C 1
ATOM 707 O O . TRP A 1 88 ? 28.273 3.156 -39.359 1.00 71.88 88 TRP A O 1
ATOM 717 N N . PRO A 1 89 ? 30.414 3.617 -38.854 1.00 71.69 89 PRO A N 1
ATOM 718 C CA . PRO A 1 89 ? 30.805 3.699 -40.248 1.00 71.69 89 PRO A CA 1
ATOM 719 C C . PRO A 1 89 ? 30.685 2.289 -40.826 1.00 71.69 89 PRO A C 1
ATOM 721 O O . PRO A 1 89 ? 31.350 1.374 -40.340 1.00 71.69 89 PRO A O 1
ATOM 724 N N . SER A 1 90 ? 29.813 2.090 -41.821 1.00 60.84 90 SER A N 1
ATOM 725 C CA . SER A 1 90 ? 29.792 0.847 -42.597 1.00 60.84 90 SER A CA 1
ATOM 726 C C . SER A 1 90 ? 31.234 0.469 -42.929 1.00 60.84 90 SER A C 1
ATOM 728 O O . SER A 1 90 ? 31.995 1.383 -43.264 1.00 60.84 90 SER A O 1
ATOM 730 N N . PRO A 1 91 ? 31.633 -0.814 -42.822 1.00 64.62 91 PRO A N 1
ATOM 731 C CA . PRO A 1 91 ? 32.960 -1.225 -43.238 1.00 64.62 91 PRO A CA 1
ATOM 732 C C . PRO A 1 91 ? 33.101 -0.765 -44.681 1.00 64.62 91 PRO A C 1
ATOM 734 O O . PRO A 1 91 ? 32.408 -1.256 -45.575 1.00 64.62 91 PRO A O 1
ATOM 737 N N . THR A 1 92 ? 33.904 0.278 -44.879 1.00 63.91 92 THR A N 1
ATOM 738 C CA . THR A 1 92 ? 34.226 0.770 -46.199 1.00 63.91 92 THR A CA 1
ATOM 739 C C . THR A 1 92 ? 34.897 -0.411 -46.848 1.00 63.91 92 THR A C 1
ATOM 741 O O . THR A 1 92 ? 35.968 -0.840 -46.417 1.00 63.91 92 THR A O 1
ATOM 744 N N . HIS A 1 93 ? 34.188 -1.007 -47.808 1.00 59.69 93 HIS A N 1
ATOM 745 C CA . HIS A 1 93 ? 34.742 -1.991 -48.711 1.00 59.69 93 HIS A CA 1
ATOM 746 C C . HIS A 1 93 ? 36.050 -1.366 -49.165 1.00 59.69 93 HIS A C 1
ATOM 748 O O . HIS A 1 93 ? 36.049 -0.304 -49.795 1.00 59.69 93 HIS A O 1
ATOM 754 N N . THR A 1 94 ? 37.153 -1.916 -48.674 1.00 56.91 94 THR A N 1
ATOM 755 C CA . THR A 1 94 ? 38.483 -1.455 -49.006 1.00 56.91 94 THR A CA 1
ATOM 756 C C . THR A 1 94 ? 38.551 -1.735 -50.487 1.00 56.91 94 THR A C 1
ATOM 758 O O . THR A 1 94 ? 38.686 -2.877 -50.915 1.00 56.91 94 THR A O 1
ATOM 761 N N . ALA A 1 95 ? 38.300 -0.699 -51.286 1.00 53.69 95 ALA A N 1
ATOM 762 C CA . ALA A 1 95 ? 38.591 -0.734 -52.693 1.00 53.69 95 ALA A CA 1
ATOM 763 C C . ALA A 1 95 ? 40.061 -1.129 -52.741 1.00 53.69 95 ALA A C 1
ATOM 765 O O . ALA A 1 95 ? 40.921 -0.380 -52.278 1.00 53.69 95 ALA A O 1
ATOM 766 N N . HIS A 1 96 ? 40.318 -2.356 -53.188 1.00 56.22 96 HIS A N 1
ATOM 767 C CA . HIS A 1 96 ? 41.640 -2.848 -53.513 1.00 56.22 96 HIS A CA 1
ATOM 768 C C . HIS A 1 96 ? 42.160 -1.980 -54.665 1.00 56.22 96 HIS A C 1
ATOM 770 O O . HIS A 1 96 ? 42.113 -2.357 -55.832 1.00 56.22 96 HIS A O 1
ATOM 776 N N . ALA A 1 97 ? 42.588 -0.763 -54.343 1.00 51.81 97 ALA A N 1
ATOM 777 C CA . ALA A 1 97 ? 43.324 0.106 -55.226 1.00 51.81 97 ALA A CA 1
ATOM 778 C C . ALA A 1 97 ? 44.736 -0.472 -55.306 1.00 51.81 97 ALA A C 1
ATOM 780 O O . ALA A 1 97 ? 45.557 -0.278 -54.415 1.00 51.81 97 ALA A O 1
ATOM 781 N N . GLY A 1 98 ? 44.978 -1.232 -56.371 1.00 52.88 98 GLY A N 1
ATOM 782 C CA . GLY A 1 98 ? 46.324 -1.544 -56.829 1.00 52.88 98 GLY A CA 1
ATOM 783 C C . GLY A 1 98 ? 47.031 -2.668 -56.079 1.00 52.88 98 GLY A C 1
ATOM 784 O O . GLY A 1 98 ? 48.137 -2.474 -55.588 1.00 52.88 98 GLY A O 1
ATOM 785 N N . LEU A 1 99 ? 46.478 -3.882 -56.102 1.00 44.12 99 LEU A N 1
ATOM 786 C CA . LEU A 1 99 ? 47.370 -5.029 -56.272 1.00 44.12 99 LEU A CA 1
ATOM 787 C C . LEU A 1 99 ? 47.681 -5.113 -57.764 1.00 44.12 99 LEU A C 1
ATOM 789 O O . LEU A 1 99 ? 46.898 -5.630 -58.558 1.00 44.12 99 LEU A O 1
ATOM 793 N N . ALA A 1 100 ? 48.810 -4.510 -58.134 1.00 48.53 100 ALA A N 1
ATOM 794 C CA . ALA A 1 100 ? 49.471 -4.764 -59.400 1.00 48.53 100 ALA A CA 1
ATOM 795 C C . ALA A 1 100 ? 49.490 -6.281 -59.664 1.00 48.53 100 ALA A C 1
ATOM 797 O O . ALA A 1 100 ? 49.754 -7.042 -58.725 1.00 48.53 100 ALA A O 1
ATOM 798 N N . PRO A 1 101 ? 49.243 -6.751 -60.900 1.00 49.06 101 PRO A N 1
ATOM 799 C CA . PRO A 1 101 ? 49.584 -8.117 -61.237 1.00 49.06 101 PRO A CA 1
ATOM 800 C C . PRO A 1 101 ? 51.101 -8.226 -61.082 1.00 49.06 101 PRO A C 1
ATOM 802 O O . PRO A 1 101 ? 51.863 -7.755 -61.925 1.00 49.06 101 PRO A O 1
ATOM 805 N N . LEU A 1 102 ? 51.546 -8.802 -59.965 1.00 50.81 102 LEU A N 1
ATOM 806 C CA . LEU A 1 102 ? 52.870 -9.386 -59.869 1.00 50.81 102 LEU A CA 1
ATOM 807 C C . LEU A 1 102 ? 52.928 -10.401 -61.004 1.00 50.81 102 LEU A C 1
ATOM 809 O O . LEU A 1 102 ? 52.332 -11.474 -60.925 1.00 50.81 102 LEU A O 1
ATOM 813 N N . ALA A 1 103 ? 53.574 -9.999 -62.096 1.00 53.03 103 ALA A N 1
ATOM 814 C CA . ALA A 1 103 ? 53.982 -10.882 -63.163 1.00 53.03 103 ALA A CA 1
ATOM 815 C C . ALA A 1 103 ? 54.797 -11.995 -62.506 1.00 53.03 103 ALA A C 1
ATOM 817 O O . ALA A 1 103 ? 55.951 -11.791 -62.145 1.00 53.03 103 ALA A O 1
ATOM 818 N N . LEU A 1 104 ? 54.158 -13.140 -62.268 1.00 51.44 104 LEU A N 1
ATOM 819 C CA . LEU A 1 104 ? 54.827 -14.361 -61.860 1.00 51.44 104 LEU A CA 1
ATOM 820 C C . LEU A 1 104 ? 55.675 -14.811 -63.059 1.00 51.44 104 LEU A C 1
ATOM 822 O O . LEU A 1 104 ? 55.100 -15.177 -64.085 1.00 51.44 104 LEU A O 1
ATOM 826 N N . PRO A 1 105 ? 57.018 -14.815 -62.967 1.00 51.56 105 PRO A N 1
ATOM 827 C CA . PRO A 1 105 ? 57.893 -15.136 -64.098 1.00 51.56 105 PRO A CA 1
ATOM 828 C C . PRO A 1 105 ? 57.930 -16.636 -64.463 1.00 51.56 105 PRO A C 1
ATOM 830 O O . PRO A 1 105 ? 58.879 -17.096 -65.088 1.00 51.56 105 PRO A O 1
ATOM 833 N N . TRP A 1 106 ? 56.909 -17.412 -64.080 1.00 58.19 106 TRP A N 1
ATOM 834 C CA . TRP A 1 106 ? 56.908 -18.880 -64.147 1.00 58.19 106 TRP A CA 1
ATOM 835 C C . TRP A 1 106 ? 55.629 -19.478 -64.754 1.00 58.19 106 TRP A C 1
ATOM 837 O O . TRP A 1 106 ? 55.331 -20.646 -64.514 1.00 58.19 106 TRP A O 1
ATOM 847 N N . LEU A 1 107 ? 54.870 -18.715 -65.551 1.00 48.75 107 LEU A N 1
ATOM 848 C CA . LEU A 1 107 ? 53.801 -19.292 -66.372 1.00 48.75 107 LEU A CA 1
ATOM 849 C C . LEU A 1 107 ? 54.343 -19.613 -67.779 1.00 48.75 107 LEU A C 1
ATOM 851 O O . LEU A 1 107 ? 54.694 -18.685 -68.512 1.00 48.75 107 LEU A O 1
ATOM 855 N N . PRO A 1 108 ? 54.440 -20.896 -68.176 1.00 48.97 108 PRO A N 1
ATOM 856 C CA . PRO A 1 108 ? 54.871 -21.260 -69.517 1.00 48.97 108 PRO A CA 1
ATOM 857 C C . PRO A 1 108 ? 53.850 -20.772 -70.546 1.00 48.97 108 PRO A C 1
ATOM 859 O O . PRO A 1 108 ? 52.640 -20.866 -70.336 1.00 48.97 108 PRO A O 1
ATOM 862 N N . ALA A 1 109 ? 54.363 -20.250 -71.661 1.00 52.38 109 ALA A N 1
ATOM 863 C CA . ALA A 1 109 ? 53.599 -19.788 -72.809 1.00 52.38 109 ALA A CA 1
ATOM 864 C C . ALA A 1 109 ? 52.762 -20.935 -73.402 1.00 52.38 109 ALA A C 1
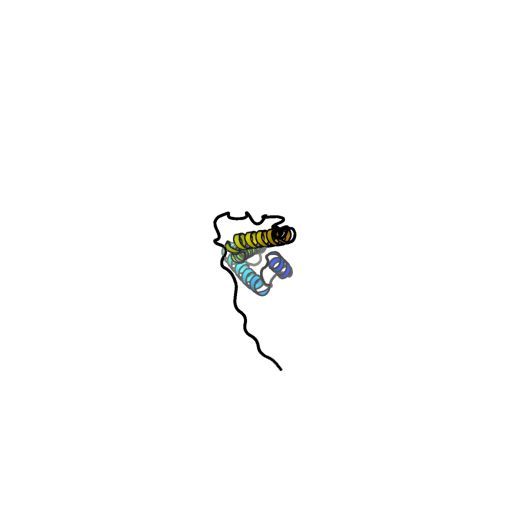ATOM 866 O O . ALA A 1 109 ? 53.190 -21.651 -74.305 1.00 52.38 109 ALA A O 1
ATOM 867 N N . GLY A 1 110 ? 51.556 -21.115 -72.869 1.00 48.28 110 GLY A N 1
ATOM 868 C CA . GLY A 1 110 ? 50.524 -21.954 -73.452 1.00 48.28 110 GLY A CA 1
ATOM 869 C C . GLY A 1 110 ? 49.952 -21.241 -74.666 1.00 48.28 110 GLY A C 1
ATOM 870 O O . GLY A 1 110 ? 49.157 -20.312 -74.546 1.00 48.28 110 GLY A O 1
ATOM 871 N N . THR A 1 111 ? 50.398 -21.657 -75.845 1.00 54.69 111 THR A N 1
ATOM 872 C CA . THR A 1 111 ? 49.894 -21.212 -77.139 1.00 54.69 111 THR A CA 1
ATOM 873 C C . THR A 1 111 ? 48.405 -21.527 -77.250 1.00 54.69 111 THR A C 1
ATOM 875 O O . THR A 1 111 ? 48.038 -22.671 -77.522 1.00 54.69 111 THR A O 1
ATOM 878 N N . TYR A 1 112 ? 47.533 -20.531 -77.091 1.00 51.50 112 TYR A N 1
ATOM 879 C CA . TYR A 1 112 ? 46.144 -20.678 -77.520 1.00 51.50 112 TYR A CA 1
ATOM 880 C C . TYR A 1 112 ? 46.099 -20.547 -79.049 1.00 51.50 112 TYR A C 1
ATOM 882 O O . TYR A 1 112 ? 45.922 -19.470 -79.614 1.00 51.50 112 TYR A O 1
ATOM 890 N N . ARG A 1 113 ? 46.374 -21.672 -79.714 1.00 46.91 113 ARG A N 1
ATOM 891 C CA . ARG A 1 113 ? 46.172 -21.920 -81.142 1.00 46.91 113 ARG A CA 1
ATOM 892 C C . ARG A 1 113 ? 45.072 -22.974 -81.266 1.00 46.91 113 ARG A C 1
ATOM 894 O O . ARG A 1 113 ? 45.306 -24.109 -80.875 1.00 46.91 113 ARG A O 1
ATOM 901 N N . SER A 1 114 ? 43.931 -22.563 -81.815 1.00 45.88 114 SER A N 1
ATOM 902 C CA . SER A 1 114 ? 42.980 -23.313 -82.666 1.00 45.88 114 SER A CA 1
ATOM 903 C C . SER A 1 114 ? 41.609 -22.652 -82.499 1.00 45.88 114 SER A C 1
ATOM 905 O O . SER A 1 114 ? 41.082 -22.624 -81.396 1.00 45.88 114 SER A O 1
ATOM 907 N N . ALA A 1 115 ? 41.104 -21.876 -83.461 1.00 48.81 115 ALA A N 1
ATOM 908 C CA . ALA A 1 115 ? 40.580 -22.298 -84.766 1.00 48.81 115 ALA A CA 1
ATOM 909 C C . ALA A 1 115 ? 39.390 -23.249 -84.622 1.00 48.81 115 ALA A C 1
ATOM 911 O O . ALA A 1 115 ? 39.650 -24.421 -84.419 1.00 48.81 115 ALA A O 1
ATOM 912 N N . GLU A 1 116 ? 38.162 -22.727 -84.782 1.00 51.12 116 GLU A N 1
ATOM 913 C CA . GLU A 1 116 ? 37.022 -23.325 -85.516 1.00 51.12 116 GLU A CA 1
ATOM 914 C C . GLU A 1 116 ? 36.087 -22.158 -85.947 1.00 51.12 116 GLU A C 1
ATOM 916 O O . GLU A 1 116 ? 35.596 -21.422 -85.099 1.00 51.12 116 GLU A O 1
ATOM 921 N N . THR A 1 117 ? 36.113 -21.652 -87.189 1.00 49.59 117 THR A N 1
ATOM 922 C CA . THR A 1 117 ? 35.301 -22.012 -88.382 1.00 49.59 117 THR A CA 1
ATOM 923 C C . THR A 1 117 ? 33.807 -22.293 -88.172 1.00 49.59 117 THR A C 1
ATOM 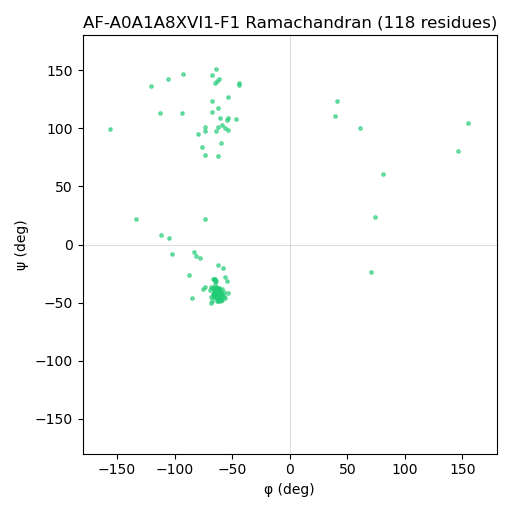925 O O . THR A 1 117 ? 33.449 -23.255 -87.509 1.00 49.59 117 THR A O 1
ATOM 928 N N . GLY A 1 118 ? 32.960 -21.549 -88.906 1.00 44.75 118 GLY A N 1
ATOM 929 C CA . GLY A 1 118 ? 31.579 -21.930 -89.263 1.00 44.75 118 GLY A CA 1
ATOM 930 C C . GLY A 1 118 ? 30.617 -20.735 -89.339 1.00 44.75 118 GLY A C 1
ATOM 931 O O . GLY A 1 118 ? 30.029 -20.368 -88.335 1.00 44.75 118 GLY A O 1
ATOM 932 N N . LYS A 1 119 ? 30.596 -19.962 -90.437 1.00 46.75 119 LYS A N 1
ATOM 933 C CA . LYS A 1 119 ? 29.536 -19.968 -91.478 1.00 46.75 119 LYS A CA 1
ATOM 934 C C . LYS A 1 119 ? 28.093 -20.107 -90.953 1.00 46.75 119 LYS A C 1
ATOM 936 O O . LYS A 1 119 ? 27.680 -21.222 -90.658 1.00 46.75 119 LYS A O 1
ATOM 941 N N . GLN A 1 120 ? 27.302 -19.036 -91.060 1.00 46.06 120 GLN A N 1
ATOM 942 C CA . GLN A 1 120 ? 26.265 -18.872 -92.095 1.00 46.06 120 GLN A CA 1
ATOM 943 C C . GLN A 1 120 ? 25.828 -17.412 -92.196 1.00 46.06 120 GLN A C 1
ATOM 945 O O . GLN A 1 120 ? 25.757 -16.751 -91.139 1.00 46.06 120 GLN A O 1
#

Organism: NCBI:txid1860102

Sequence (120 aa):
MKAPKILPWLASRAGVSESRGEVLWAEACQRAASITGERDTSFYWGSTQRILVNLLADERWRTCHPLAWPWLLMQRGLEAFSRGARRWPSPTHTAHAGLAPLALPWLPAGTYRSAETGKQ

Mean predicted aligned error: 16.63 Å

pLDDT: mean 76.48, std 16.16, ran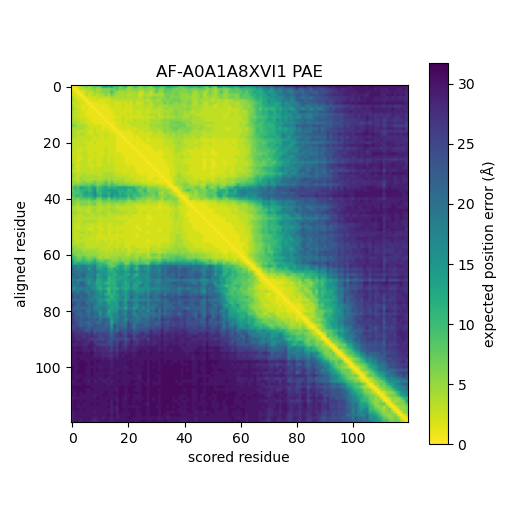ge [44.12, 94.5]

Radius of gyration: 39.12 Å; Cα contacts (8 Å, |Δi|>4): 48; chains: 1; bounding box: 75×32×112 Å

Foldseek 3Di:
DDDDPCQCVLCVVLVHHSVVSVVLLVVLLVVLCVVPVDNPDPSSVVSSVVSSNVVSNVVSVVVPDVVVVVVVVVVVVVVVVVVVVVVPDDPPPPPPPDPDPPPPVPDPPPDPDDDDDDDD